Protein AF-A0A3S5BNM7-F1 (afdb_monomer_lite)

Organism: NCBI:txid117903

Sequence (98 aa):
APNLAFSPLVRSDGPALGIFVHLLYAPLDSVQRGAAGLLHEVTQTREGLDSLVCLSAGAQRRLAELARTARSEAVATYASAVLIRLADWSVTSTANAS

pLDDT: mean 82.17, std 18.37, range [36.69, 97.94]

Foldseek 3Di:
DDDPPDDP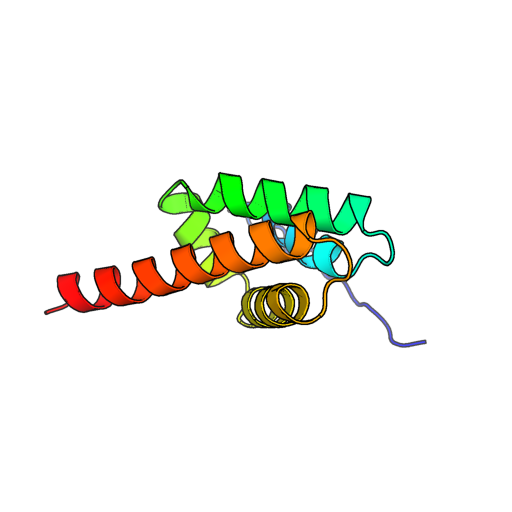PDDPLDPPLVVLLVQCPPPDPVSLLVSLVVLLVLLVDPSSLVVQVPSDPSSLVSLVCQLPPPPDPSSVVSSVSSNVSNVVVVVVVVVVVD

Radius of gyration: 14.01 Å; chains: 1; bounding box: 35×27×46 Å

Secondary structure (DSSP, 8-state):
-----------SS-THHHHHHHHTT-S-HHHHHHHHHHHHHHTTSHHHHHHHHHH-HHHHHHHHHHHHH-SSHHHHHHHHHHHHHHHHHHHHHHHTT-

InterPro domains:
  IPR011989 Armadillo-like helical [G3DSA:1.25.10.10] (3-89)

Structure (mmCIF, N/CA/C/O backbone):
data_AF-A0A3S5BNM7-F1
#
_entry.id   AF-A0A3S5BNM7-F1
#
loop_
_atom_site.group_PDB
_atom_site.id
_atom_site.type_symbol
_atom_site.label_atom_id
_atom_site.label_alt_id
_atom_site.label_comp_id
_atom_site.label_asym_id
_atom_site.label_entity_id
_atom_site.label_seq_id
_atom_site.pdbx_PDB_ins_code
_atom_site.Cartn_x
_atom_site.Cartn_y
_atom_site.Cartn_z
_atom_site.occupancy
_atom_site.B_iso_or_equiv
_atom_site.auth_seq_id
_atom_site.auth_comp_id
_atom_site.auth_asym_id
_atom_site.auth_atom_id
_atom_site.pdbx_PDB_model_num
ATOM 1 N N . ALA A 1 1 ? -2.061 -16.976 -20.082 1.00 36.69 1 ALA A N 1
ATOM 2 C CA . ALA A 1 1 ? -2.122 -15.692 -19.353 1.00 36.69 1 ALA A CA 1
ATOM 3 C C . ALA A 1 1 ? -3.121 -15.843 -18.212 1.00 36.69 1 ALA A C 1
ATOM 5 O O . ALA A 1 1 ? -4.173 -16.420 -18.475 1.00 36.69 1 ALA A O 1
ATOM 6 N N . PRO A 1 2 ? -2.828 -15.431 -16.967 1.00 45.06 2 PRO A N 1
ATOM 7 C CA . PRO A 1 2 ? -3.833 -15.494 -15.918 1.00 45.06 2 PRO A CA 1
ATOM 8 C C . PRO A 1 2 ? -4.855 -14.372 -16.145 1.00 45.06 2 PRO A C 1
ATOM 10 O O . PRO A 1 2 ? -4.492 -13.219 -16.369 1.00 45.06 2 PRO A O 1
ATOM 13 N N . ASN A 1 3 ? -6.133 -14.742 -16.139 1.00 40.91 3 ASN A N 1
ATOM 14 C CA . ASN A 1 3 ? -7.264 -13.829 -16.252 1.00 40.91 3 ASN A CA 1
ATOM 15 C C . ASN A 1 3 ? -7.365 -12.969 -14.987 1.00 40.91 3 ASN A C 1
ATOM 17 O O . ASN A 1 3 ? -7.755 -13.457 -13.928 1.00 40.91 3 ASN A O 1
ATOM 21 N N . LEU A 1 4 ? -7.051 -11.681 -15.112 1.00 45.31 4 LEU A N 1
ATOM 22 C CA . LEU A 1 4 ? -7.393 -10.663 -14.123 1.00 45.31 4 LEU A CA 1
ATOM 23 C C . LEU A 1 4 ? -8.851 -10.249 -14.344 1.00 45.31 4 LEU A C 1
ATOM 25 O O . LEU A 1 4 ? -9.141 -9.242 -14.988 1.00 45.31 4 LEU A O 1
ATOM 29 N N . ALA A 1 5 ? -9.780 -11.068 -13.853 1.00 41.78 5 ALA A N 1
ATOM 30 C CA . ALA A 1 5 ? -11.194 -10.724 -13.825 1.00 41.78 5 ALA A CA 1
ATOM 31 C C . ALA A 1 5 ? -11.427 -9.624 -12.775 1.00 41.78 5 ALA A C 1
ATOM 33 O O . ALA A 1 5 ? -11.726 -9.899 -11.615 1.00 41.78 5 ALA A O 1
ATOM 34 N N . PHE A 1 6 ? -11.266 -8.366 -13.179 1.00 50.69 6 PHE A N 1
ATOM 35 C CA . PHE A 1 6 ? -11.733 -7.222 -12.407 1.00 50.69 6 PHE A CA 1
ATOM 36 C C . PHE A 1 6 ? -13.244 -7.099 -12.600 1.00 50.69 6 PHE A C 1
ATOM 38 O O . PHE A 1 6 ? -13.710 -6.578 -13.609 1.00 50.69 6 PHE A O 1
ATOM 45 N N . SER A 1 7 ? -14.018 -7.606 -11.642 1.00 40.56 7 SER A N 1
ATOM 46 C CA . SER A 1 7 ? -15.432 -7.252 -11.520 1.00 40.56 7 SER A CA 1
ATOM 47 C C . SER A 1 7 ? -15.525 -5.941 -10.731 1.00 40.56 7 SER A C 1
ATOM 49 O O . SER A 1 7 ? -15.159 -5.935 -9.553 1.00 40.56 7 SER A O 1
ATOM 51 N N . PRO A 1 8 ? -15.970 -4.818 -11.327 1.00 44.66 8 PRO A N 1
ATOM 52 C CA . PRO A 1 8 ? -16.090 -3.560 -10.614 1.00 44.66 8 PRO A CA 1
ATOM 53 C C . PRO A 1 8 ? -17.452 -3.535 -9.918 1.00 44.66 8 PRO A C 1
ATOM 55 O O . PRO A 1 8 ? -18.411 -2.944 -10.405 1.00 44.66 8 PRO A O 1
ATOM 58 N N . LEU A 1 9 ? -17.551 -4.176 -8.754 1.00 44.44 9 LEU A N 1
ATOM 59 C CA . LEU A 1 9 ? -18.608 -3.850 -7.798 1.00 44.44 9 LEU A CA 1
ATOM 60 C C . LEU A 1 9 ? -18.238 -2.513 -7.143 1.00 44.44 9 LEU A C 1
ATOM 62 O O . LEU A 1 9 ? -17.700 -2.457 -6.040 1.00 44.44 9 LEU A O 1
ATOM 66 N N . VAL A 1 10 ? -18.484 -1.429 -7.881 1.00 47.88 10 VAL A N 1
ATOM 67 C CA . VAL A 1 10 ? -18.416 -0.048 -7.395 1.00 47.88 10 VAL A CA 1
ATOM 68 C C . VAL A 1 10 ? -19.531 0.124 -6.365 1.00 47.88 10 VAL A C 1
ATOM 70 O O . VAL A 1 10 ? -20.685 0.371 -6.706 1.00 47.88 10 VAL A O 1
ATOM 73 N N . ARG A 1 11 ? -19.193 -0.069 -5.088 1.00 43.56 11 ARG A N 1
ATOM 74 C CA . ARG A 1 11 ? -19.985 0.436 -3.963 1.00 43.56 11 ARG A CA 1
ATOM 75 C C . ARG A 1 11 ? -19.493 1.839 -3.616 1.00 43.56 11 ARG A C 1
ATOM 77 O O . ARG A 1 11 ? -18.315 2.145 -3.780 1.00 43.56 11 ARG A O 1
ATOM 84 N N . SER A 1 12 ? -20.421 2.687 -3.186 1.00 43.09 12 SER A N 1
ATOM 85 C CA . SER A 1 12 ? -20.287 4.144 -3.042 1.00 43.09 12 SER A CA 1
ATOM 86 C C . SER A 1 12 ? -19.362 4.618 -1.901 1.00 43.09 12 SER A C 1
ATOM 88 O O . SER A 1 12 ? -19.459 5.773 -1.501 1.00 43.09 12 SER A O 1
ATOM 90 N N . ASP A 1 13 ? -18.429 3.773 -1.451 1.00 48.34 13 ASP A N 1
ATOM 91 C CA . ASP A 1 13 ? -17.463 4.044 -0.372 1.00 48.34 13 ASP A CA 1
ATOM 92 C C . ASP A 1 13 ? -16.010 4.103 -0.911 1.00 48.34 13 ASP A C 1
ATOM 94 O O . ASP A 1 13 ? -15.036 3.891 -0.196 1.00 48.34 13 ASP A O 1
ATOM 98 N N . GLY A 1 14 ? -15.864 4.404 -2.211 1.00 53.44 14 GLY A N 1
ATOM 99 C CA . GLY A 1 14 ? -14.619 4.871 -2.834 1.00 53.44 14 GLY A CA 1
ATOM 100 C C . GLY A 1 14 ? -13.764 3.813 -3.559 1.00 53.44 14 GLY A C 1
ATOM 101 O O . GLY A 1 14 ? -12.749 3.375 -3.019 1.00 53.44 14 GLY A O 1
ATOM 102 N N . PRO A 1 15 ? -14.032 3.487 -4.844 1.00 62.75 15 PRO A N 1
ATOM 103 C CA . PRO A 1 15 ? -13.176 2.613 -5.671 1.00 62.75 15 PRO A CA 1
ATOM 104 C C . PRO A 1 15 ? -11.743 3.144 -5.895 1.00 62.75 15 PRO A C 1
ATOM 106 O O . PRO A 1 15 ? -10.882 2.424 -6.402 1.00 62.75 15 PRO A O 1
ATOM 109 N N . ALA A 1 16 ? -11.470 4.398 -5.522 1.00 72.25 16 ALA A N 1
ATOM 110 C CA . ALA A 1 16 ? -10.202 5.079 -5.760 1.00 72.25 16 ALA A CA 1
ATOM 111 C C . ALA A 1 16 ? -9.018 4.449 -5.005 1.00 72.25 16 ALA A C 1
ATOM 113 O O . ALA A 1 16 ? -7.942 4.283 -5.580 1.00 72.25 16 ALA A O 1
ATOM 114 N N . LEU A 1 17 ? -9.200 4.039 -3.746 1.00 84.25 17 LEU A N 1
ATOM 115 C CA . LEU A 1 17 ? -8.103 3.468 -2.955 1.00 84.25 17 LEU A CA 1
ATOM 116 C C . LEU A 1 17 ? -7.656 2.098 -3.473 1.00 84.25 17 LEU A C 1
ATOM 118 O O . LEU A 1 17 ? -6.459 1.811 -3.506 1.00 84.25 17 LEU A O 1
ATOM 122 N N . GLY A 1 18 ? -8.597 1.285 -3.959 1.00 86.81 18 GLY A N 1
ATOM 123 C CA . GLY A 1 18 ? -8.285 0.004 -4.595 1.00 86.81 18 GLY A CA 1
ATOM 124 C C . GLY A 1 18 ? -7.384 0.162 -5.825 1.00 86.81 18 GLY A C 1
ATOM 125 O O . GLY A 1 18 ? -6.481 -0.649 -6.036 1.00 86.81 18 GLY A O 1
ATOM 126 N N . ILE A 1 19 ? -7.561 1.243 -6.594 1.00 89.62 19 ILE A N 1
ATOM 127 C CA . ILE A 1 19 ? -6.700 1.560 -7.741 1.00 89.62 19 ILE A C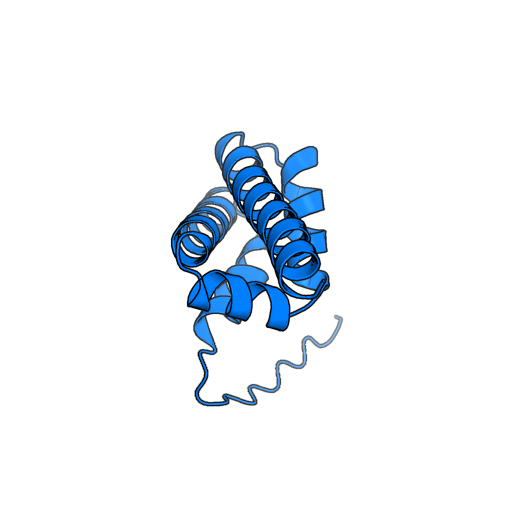A 1
ATOM 128 C C . ILE A 1 19 ? -5.277 1.859 -7.268 1.00 89.62 19 ILE A C 1
ATOM 130 O O . ILE A 1 19 ? -4.330 1.305 -7.822 1.00 89.62 19 ILE A O 1
ATOM 134 N N . PHE A 1 20 ? -5.096 2.666 -6.220 1.00 92.38 20 PHE A N 1
ATOM 135 C CA . PHE A 1 20 ? -3.754 2.956 -5.702 1.00 92.38 20 PHE A CA 1
ATOM 136 C C . PHE A 1 20 ? -3.059 1.707 -5.159 1.00 92.38 20 PHE A C 1
ATOM 138 O O . PHE A 1 20 ? -1.879 1.506 -5.435 1.00 92.38 20 PHE A O 1
ATOM 145 N N . VAL A 1 21 ? -3.787 0.809 -4.488 1.00 91.81 21 VAL A N 1
ATOM 146 C CA . VAL A 1 21 ? -3.248 -0.499 -4.077 1.00 91.81 21 VAL A CA 1
ATOM 147 C C . VAL A 1 21 ? -2.811 -1.326 -5.290 1.00 91.81 21 VAL A C 1
ATOM 149 O O . VAL A 1 21 ? -1.753 -1.954 -5.253 1.00 91.81 21 VAL A O 1
ATOM 152 N N . HIS A 1 22 ? -3.574 -1.308 -6.384 1.00 92.50 22 HIS A N 1
ATOM 153 C CA . HIS A 1 22 ? -3.187 -1.992 -7.617 1.00 92.50 22 HIS A CA 1
ATOM 154 C C . HIS A 1 22 ? -1.927 -1.379 -8.251 1.00 92.50 22 HIS A C 1
ATOM 156 O O . HIS A 1 22 ? -1.027 -2.103 -8.677 1.00 92.50 22 HIS A O 1
ATOM 162 N N . LEU A 1 23 ? -1.808 -0.050 -8.247 1.00 94.81 23 LEU A N 1
ATOM 163 C CA . LEU A 1 23 ? -0.649 0.664 -8.787 1.00 94.81 23 LEU A CA 1
ATOM 164 C C . LEU A 1 23 ? 0.658 0.390 -8.017 1.00 94.81 23 LEU A C 1
ATOM 166 O O . LEU A 1 23 ? 1.735 0.559 -8.587 1.00 94.81 23 LEU A O 1
ATOM 170 N N . LEU A 1 24 ? 0.605 -0.130 -6.784 1.00 94.56 24 LEU A N 1
ATOM 171 C CA . LEU A 1 24 ? 1.795 -0.624 -6.067 1.00 94.56 24 LEU A CA 1
ATOM 172 C C . LEU A 1 24 ? 2.459 -1.838 -6.743 1.00 94.56 24 LEU A C 1
ATOM 174 O O . LEU A 1 24 ? 3.596 -2.186 -6.417 1.00 94.56 24 LEU A O 1
ATOM 178 N N . TYR A 1 25 ? 1.769 -2.508 -7.666 1.00 94.31 25 TYR A N 1
ATOM 179 C CA . TYR A 1 25 ? 2.316 -3.605 -8.471 1.00 94.31 25 TYR A CA 1
ATOM 180 C C . TYR A 1 25 ? 2.867 -3.132 -9.822 1.00 94.31 25 TYR A C 1
ATOM 182 O O . TYR A 1 25 ? 3.376 -3.947 -10.591 1.00 94.31 25 TYR A O 1
ATOM 190 N N . ALA A 1 26 ? 2.787 -1.832 -10.129 1.00 94.12 26 ALA A N 1
ATOM 191 C CA . ALA A 1 26 ? 3.307 -1.296 -11.378 1.00 94.12 26 ALA A CA 1
ATOM 192 C C . ALA A 1 26 ? 4.828 -1.523 -11.487 1.00 94.12 26 ALA A C 1
ATOM 194 O O . ALA A 1 26 ? 5.529 -1.418 -10.481 1.00 94.12 26 ALA A O 1
ATOM 195 N N . PRO A 1 27 ? 5.370 -1.782 -12.689 1.00 92.12 27 PRO A N 1
ATOM 196 C CA . PRO A 1 27 ? 6.804 -2.012 -12.871 1.00 92.12 27 PRO A CA 1
ATOM 197 C C . PRO A 1 27 ? 7.648 -0.730 -12.791 1.00 92.12 27 PRO A C 1
ATOM 199 O O . PRO A 1 27 ? 8.872 -0.809 -12.768 1.00 92.12 27 PRO A O 1
ATOM 202 N N . LEU A 1 28 ? 7.013 0.448 -12.775 1.00 94.50 28 LEU A N 1
ATOM 203 C CA . LEU A 1 28 ? 7.693 1.737 -12.688 1.00 94.50 28 LEU A CA 1
ATOM 204 C C . LEU A 1 28 ? 7.718 2.247 -11.242 1.00 94.50 28 LEU A C 1
ATOM 206 O O . LEU A 1 28 ? 6.664 2.511 -10.658 1.00 94.50 28 LEU A O 1
ATOM 210 N N . ASP A 1 29 ? 8.918 2.514 -10.724 1.00 94.44 29 ASP A N 1
ATOM 211 C CA . ASP A 1 29 ? 9.131 3.094 -9.389 1.00 94.44 29 ASP A CA 1
ATOM 212 C C . ASP A 1 29 ? 8.400 4.432 -9.204 1.00 94.44 29 ASP A C 1
ATOM 214 O O . ASP A 1 29 ? 7.892 4.721 -8.125 1.00 94.44 29 ASP A O 1
ATOM 218 N N . SER A 1 30 ? 8.294 5.253 -10.254 1.00 95.31 30 SER A N 1
ATOM 219 C CA . SER A 1 30 ? 7.570 6.529 -10.196 1.00 95.31 30 SER A CA 1
ATOM 220 C C . SER A 1 30 ? 6.076 6.345 -9.918 1.00 95.31 30 SER A C 1
ATOM 222 O O . SER A 1 30 ? 5.501 7.122 -9.154 1.00 95.31 30 SER A O 1
ATOM 224 N N . VAL A 1 31 ? 5.467 5.302 -10.491 1.00 96.38 31 VAL A N 1
ATOM 225 C CA . VAL A 1 31 ? 4.055 4.956 -10.291 1.00 96.38 31 VAL A CA 1
ATOM 226 C C . VAL A 1 31 ? 3.849 4.382 -8.895 1.00 96.38 31 VAL A C 1
ATOM 228 O O . VAL A 1 31 ? 2.964 4.844 -8.177 1.00 96.38 31 VAL A O 1
ATOM 231 N N . GLN A 1 32 ? 4.706 3.447 -8.472 1.00 96.38 32 GLN A N 1
ATOM 232 C CA . GLN A 1 32 ? 4.665 2.907 -7.111 1.00 96.38 32 GLN A CA 1
ATOM 233 C C . GLN A 1 32 ? 4.841 4.011 -6.064 1.00 96.38 32 GLN A C 1
ATOM 235 O O . GLN A 1 32 ? 4.112 4.040 -5.078 1.00 96.38 32 GLN A O 1
ATOM 240 N N . ARG A 1 33 ? 5.760 4.957 -6.296 1.00 96.62 33 ARG A N 1
ATOM 241 C CA . ARG A 1 33 ? 6.004 6.099 -5.406 1.00 96.62 33 ARG A CA 1
ATOM 242 C C . ARG A 1 33 ? 4.785 7.005 -5.309 1.00 96.62 33 ARG A C 1
ATOM 244 O O . ARG A 1 33 ? 4.405 7.372 -4.204 1.00 96.62 33 ARG A O 1
ATOM 251 N N . GLY A 1 34 ? 4.173 7.353 -6.443 1.00 96.75 34 GLY A N 1
ATOM 252 C CA . GLY A 1 34 ? 2.957 8.167 -6.462 1.00 96.75 34 GLY A CA 1
ATOM 253 C C . GLY A 1 34 ? 1.804 7.492 -5.717 1.00 96.75 34 GLY A C 1
ATOM 254 O O . GLY A 1 34 ? 1.156 8.120 -4.885 1.00 96.75 34 GLY A O 1
ATOM 255 N N . ALA A 1 35 ? 1.599 6.195 -5.953 1.00 95.69 35 ALA A N 1
ATOM 256 C CA . ALA A 1 35 ? 0.569 5.419 -5.274 1.00 95.69 35 ALA A CA 1
ATOM 257 C C . ALA A 1 35 ? 0.827 5.294 -3.763 1.00 95.69 35 ALA A C 1
ATOM 259 O O . ALA A 1 35 ? -0.068 5.562 -2.967 1.00 95.69 35 ALA A O 1
ATOM 260 N N . ALA A 1 36 ? 2.050 4.945 -3.355 1.00 95.69 36 ALA A N 1
ATOM 261 C CA . ALA A 1 36 ? 2.420 4.828 -1.946 1.00 95.69 36 ALA A CA 1
ATOM 262 C C . ALA A 1 36 ? 2.325 6.175 -1.210 1.00 95.69 36 ALA A C 1
ATOM 264 O O . ALA A 1 36 ? 1.849 6.214 -0.079 1.00 95.69 36 ALA A O 1
ATOM 265 N N . GLY A 1 37 ? 2.717 7.276 -1.859 1.00 96.50 37 GLY A N 1
ATOM 266 C CA . GLY A 1 37 ? 2.592 8.624 -1.305 1.00 96.50 37 GLY A CA 1
ATOM 267 C C . GLY A 1 37 ? 1.138 9.051 -1.097 1.00 96.50 37 GLY A C 1
ATOM 268 O O . GLY A 1 37 ? 0.798 9.559 -0.034 1.00 96.50 37 GLY A O 1
ATOM 269 N N . LEU A 1 38 ? 0.252 8.783 -2.062 1.00 95.38 38 LEU A N 1
ATOM 270 C CA . LEU A 1 38 ? -1.178 9.068 -1.901 1.00 95.38 38 LEU A CA 1
ATOM 271 C C . LEU A 1 38 ? -1.820 8.204 -0.812 1.00 95.38 38 LEU A C 1
ATOM 273 O O . LEU A 1 38 ? -2.612 8.711 -0.024 1.00 95.38 38 LEU A O 1
ATOM 277 N N . LEU A 1 39 ? -1.454 6.922 -0.721 1.00 94.25 39 LEU A N 1
ATOM 278 C CA . LEU A 1 39 ? -1.910 6.062 0.375 1.00 94.25 39 LEU A CA 1
ATOM 279 C C . LEU A 1 39 ? -1.420 6.580 1.733 1.00 94.25 39 LEU A C 1
ATOM 281 O O . LEU A 1 39 ? -2.192 6.591 2.688 1.00 94.25 39 LEU A O 1
ATOM 285 N N . HIS A 1 40 ? -0.177 7.061 1.817 1.00 95.56 40 HIS A N 1
ATOM 286 C CA . HIS A 1 40 ? 0.344 7.688 3.029 1.00 95.56 40 HIS A CA 1
ATOM 287 C C . HIS A 1 40 ? -0.484 8.907 3.447 1.00 95.56 40 HIS A C 1
ATOM 289 O O . HIS A 1 40 ? -0.883 8.985 4.611 1.00 95.56 40 HIS A O 1
ATOM 295 N N . GLU A 1 41 ? -0.806 9.795 2.507 1.00 95.44 41 GLU A N 1
ATOM 296 C CA . GLU A 1 41 ? -1.632 10.976 2.771 1.00 95.44 41 GLU A CA 1
ATOM 297 C C . GLU A 1 41 ? -3.046 10.593 3.237 1.00 95.44 41 GLU A C 1
ATOM 299 O O . GLU A 1 41 ? -3.529 11.075 4.259 1.00 95.44 41 GLU A O 1
ATOM 304 N N . VAL A 1 42 ? -3.689 9.637 2.560 1.00 92.06 42 VAL A N 1
ATOM 305 C CA . VAL A 1 42 ? -5.027 9.144 2.931 1.00 92.06 42 VAL A CA 1
ATOM 306 C C . VAL A 1 42 ? -5.048 8.621 4.371 1.00 92.06 42 VAL A C 1
ATOM 308 O O . VAL A 1 42 ? -5.960 8.938 5.138 1.00 92.06 42 VAL A O 1
ATOM 311 N N . THR A 1 43 ? -4.020 7.864 4.765 1.00 93.12 43 THR A N 1
ATOM 312 C CA . THR A 1 43 ? -3.910 7.283 6.115 1.00 93.12 43 THR A CA 1
ATOM 313 C C . THR A 1 43 ? -3.623 8.295 7.226 1.00 93.12 43 THR A C 1
ATOM 315 O O . THR A 1 43 ? -3.650 7.934 8.408 1.00 93.12 43 THR A O 1
ATOM 318 N N . GLN A 1 44 ? -3.371 9.565 6.892 1.00 93.25 44 GLN A N 1
ATOM 319 C CA . GLN A 1 44 ? -3.287 10.618 7.906 1.00 93.25 44 GLN A CA 1
ATOM 320 C C . GLN A 1 44 ? -4.650 10.858 8.563 1.00 93.25 44 GLN A C 1
ATOM 322 O O . GLN A 1 44 ? -4.715 11.147 9.760 1.00 93.25 44 GLN A O 1
ATOM 327 N N . THR A 1 45 ? -5.737 10.644 7.818 1.00 90.44 45 THR A N 1
ATOM 328 C CA . THR A 1 45 ? -7.113 10.740 8.317 1.00 90.44 45 THR A CA 1
ATOM 329 C C . THR A 1 45 ? -7.601 9.409 8.892 1.00 90.44 45 THR A C 1
ATOM 331 O O . THR A 1 45 ? -7.231 8.339 8.408 1.00 90.44 45 THR A O 1
ATOM 334 N N . ARG A 1 46 ? -8.467 9.457 9.916 1.00 85.44 46 ARG A N 1
ATOM 335 C CA . ARG A 1 46 ? -9.049 8.244 10.519 1.00 85.44 46 ARG A CA 1
ATOM 336 C C . ARG A 1 46 ? -9.901 7.463 9.516 1.00 85.44 46 ARG A C 1
ATOM 338 O O . ARG A 1 46 ? -9.726 6.262 9.391 1.00 85.44 46 ARG A O 1
ATOM 345 N N . GLU A 1 47 ? -10.757 8.155 8.771 1.00 87.12 47 GLU A N 1
ATOM 346 C CA . GLU A 1 47 ? -11.621 7.546 7.753 1.00 87.12 47 GLU A CA 1
ATOM 347 C C . GLU A 1 47 ? -10.812 6.877 6.633 1.00 87.12 47 GLU A C 1
ATOM 349 O O . GLU A 1 47 ? -11.102 5.748 6.240 1.00 87.12 47 GLU A O 1
ATOM 354 N N . GLY A 1 48 ? -9.752 7.532 6.151 1.00 87.38 48 GLY A N 1
ATOM 355 C CA . GLY A 1 48 ? -8.869 6.955 5.140 1.00 87.38 48 GLY A CA 1
ATOM 356 C C . GLY A 1 48 ? -8.086 5.745 5.652 1.00 87.38 48 GLY A C 1
ATOM 357 O O . GLY A 1 48 ? -7.884 4.779 4.915 1.00 87.38 48 GLY A O 1
ATOM 358 N N . LEU A 1 49 ? -7.687 5.767 6.924 1.00 88.69 49 LEU A N 1
ATOM 359 C CA . LEU A 1 49 ? -7.034 4.641 7.582 1.00 88.69 49 LEU A CA 1
ATOM 360 C C . LEU A 1 49 ? -7.986 3.449 7.748 1.00 88.69 49 LEU A C 1
ATOM 362 O O . LEU A 1 49 ? -7.638 2.345 7.333 1.00 88.69 49 LEU A O 1
ATOM 366 N N . ASP A 1 50 ? -9.201 3.685 8.250 1.00 87.12 50 ASP A N 1
ATOM 367 C CA . ASP A 1 50 ? -10.261 2.675 8.370 1.00 87.12 50 ASP A CA 1
ATOM 368 C C . ASP A 1 50 ? -10.605 2.078 6.989 1.00 87.12 50 ASP A C 1
ATOM 370 O O . ASP A 1 50 ? -10.730 0.861 6.829 1.00 87.12 50 ASP A O 1
ATOM 374 N N . SER A 1 51 ? -10.660 2.919 5.952 1.00 86.88 51 SER A N 1
ATOM 375 C CA . SER A 1 51 ? -10.887 2.485 4.569 1.00 86.88 51 SER A CA 1
ATOM 376 C C . SER A 1 51 ? -9.764 1.583 4.051 1.00 86.88 51 SER A C 1
ATOM 378 O O . SER A 1 51 ? -10.030 0.562 3.413 1.00 86.88 51 SER A O 1
ATOM 380 N N . LEU A 1 52 ? -8.499 1.915 4.339 1.00 86.75 52 LEU A N 1
ATOM 381 C CA . LEU A 1 52 ? -7.359 1.099 3.919 1.00 86.75 52 LEU A CA 1
ATOM 382 C C . LEU A 1 52 ? -7.317 -0.256 4.639 1.00 86.75 52 LEU A C 1
ATOM 384 O O . LEU A 1 52 ? -7.006 -1.267 4.003 1.00 86.75 52 LEU A O 1
ATOM 388 N N . VAL A 1 53 ? -7.678 -0.293 5.925 1.00 85.12 53 VAL A N 1
ATOM 389 C CA . VAL A 1 53 ? -7.819 -1.536 6.704 1.00 85.12 53 VAL A CA 1
ATOM 390 C C . VAL A 1 53 ? -8.861 -2.465 6.066 1.00 85.12 53 VAL A C 1
ATOM 392 O O . VAL A 1 53 ? -8.624 -3.668 5.946 1.00 85.12 53 VAL A O 1
ATOM 395 N N . CYS A 1 54 ? -9.980 -1.916 5.585 1.00 82.62 54 CYS A N 1
ATOM 396 C CA . CYS A 1 54 ? -11.071 -2.685 4.979 1.00 82.62 54 CYS A CA 1
ATOM 397 C C . CYS A 1 54 ? -10.772 -3.243 3.572 1.00 82.62 54 CYS A C 1
ATOM 399 O O . CYS A 1 54 ? -11.422 -4.199 3.149 1.00 82.62 54 CYS A O 1
ATOM 401 N N . LEU A 1 55 ? -9.813 -2.682 2.822 1.00 74.81 55 LEU A N 1
ATOM 402 C CA . LEU A 1 55 ? -9.617 -3.018 1.401 1.00 74.81 55 LEU A CA 1
ATOM 403 C C . LEU A 1 55 ? -9.018 -4.402 1.138 1.00 74.81 55 LEU A C 1
ATOM 405 O O . LEU A 1 55 ? -9.338 -5.000 0.113 1.00 74.81 55 LEU A O 1
ATOM 409 N N . SER A 1 56 ? -8.111 -4.885 1.993 1.00 69.69 56 SER A N 1
ATOM 410 C CA . SER A 1 56 ? -7.677 -6.293 2.113 1.00 69.69 56 SER A CA 1
ATOM 411 C C . SER A 1 56 ? -6.304 -6.402 2.781 1.00 69.69 56 SER A C 1
ATOM 413 O O . SER A 1 56 ? -5.413 -5.577 2.574 1.00 69.69 56 SER A O 1
ATOM 415 N N . ALA A 1 57 ? -6.053 -7.545 3.428 1.00 77.12 57 ALA A N 1
ATOM 416 C CA . ALA A 1 57 ? -4.712 -7.951 3.867 1.00 77.12 57 ALA A CA 1
ATOM 417 C C . ALA A 1 57 ? -3.669 -7.995 2.721 1.00 77.12 57 ALA A C 1
ATOM 419 O O . ALA A 1 57 ? -2.462 -7.977 2.967 1.00 77.12 57 ALA A O 1
ATOM 420 N N . GLY A 1 58 ? -4.114 -8.050 1.457 1.00 79.12 58 GLY A N 1
ATOM 421 C CA . GLY A 1 58 ? -3.245 -7.995 0.281 1.00 79.12 58 GLY A CA 1
ATOM 422 C C . GLY A 1 58 ? -2.531 -6.651 0.120 1.00 79.12 58 GLY A C 1
ATOM 423 O O . GLY A 1 58 ? -1.361 -6.636 -0.266 1.00 79.12 58 GLY A O 1
ATOM 424 N N . ALA A 1 59 ? -3.186 -5.541 0.476 1.00 85.81 59 ALA A N 1
ATOM 425 C CA . ALA A 1 59 ? -2.581 -4.209 0.445 1.00 85.81 59 ALA A CA 1
ATOM 426 C C . ALA A 1 59 ? -1.426 -4.105 1.450 1.00 85.81 59 ALA A C 1
ATOM 428 O O . ALA A 1 59 ? -0.305 -3.746 1.086 1.00 85.81 59 ALA A O 1
ATOM 429 N N . GLN A 1 60 ? -1.672 -4.520 2.696 1.00 90.19 60 GLN A N 1
ATOM 430 C CA . GLN A 1 60 ? -0.663 -4.520 3.754 1.00 90.19 60 GLN A CA 1
ATOM 431 C C . GLN A 1 60 ? 0.526 -5.423 3.407 1.00 90.19 60 GLN A C 1
ATOM 433 O O . GLN A 1 60 ? 1.677 -5.032 3.592 1.00 90.19 60 GLN A O 1
ATOM 438 N N . ARG A 1 61 ? 0.270 -6.607 2.832 1.00 91.69 61 ARG A N 1
ATOM 439 C CA . ARG A 1 61 ? 1.336 -7.507 2.370 1.00 91.69 61 ARG A CA 1
ATOM 440 C C . ARG A 1 61 ? 2.212 -6.851 1.305 1.00 91.69 61 ARG A C 1
ATOM 442 O O . ARG A 1 61 ? 3.433 -6.951 1.387 1.00 91.69 61 ARG A O 1
ATOM 449 N N . ARG A 1 62 ? 1.603 -6.173 0.327 1.00 93.62 62 ARG A N 1
ATOM 450 C CA . ARG A 1 62 ? 2.351 -5.510 -0.746 1.00 93.62 62 ARG A CA 1
ATOM 451 C C . ARG A 1 62 ? 3.203 -4.358 -0.223 1.00 93.62 62 ARG A C 1
ATOM 453 O O . ARG A 1 62 ? 4.359 -4.231 -0.614 1.00 93.62 62 ARG A O 1
ATOM 460 N N . LEU A 1 63 ? 2.659 -3.558 0.690 1.00 95.38 63 LEU A N 1
ATOM 461 C CA . LEU A 1 63 ? 3.407 -2.496 1.363 1.00 95.38 63 LEU A CA 1
ATOM 462 C C . LEU A 1 63 ? 4.585 -3.068 2.167 1.00 95.38 63 LEU A C 1
ATOM 464 O O . LEU A 1 63 ? 5.688 -2.541 2.082 1.00 95.38 63 LEU A O 1
ATOM 468 N N . ALA A 1 64 ? 4.394 -4.182 2.882 1.00 96.00 64 ALA A N 1
ATOM 469 C CA . ALA A 1 64 ? 5.459 -4.842 3.648 1.00 96.00 64 ALA A CA 1
ATOM 470 C C . ALA A 1 64 ? 6.568 -5.438 2.769 1.00 96.00 64 ALA A C 1
ATOM 472 O O . ALA A 1 64 ? 7.723 -5.542 3.186 1.00 96.00 64 ALA A 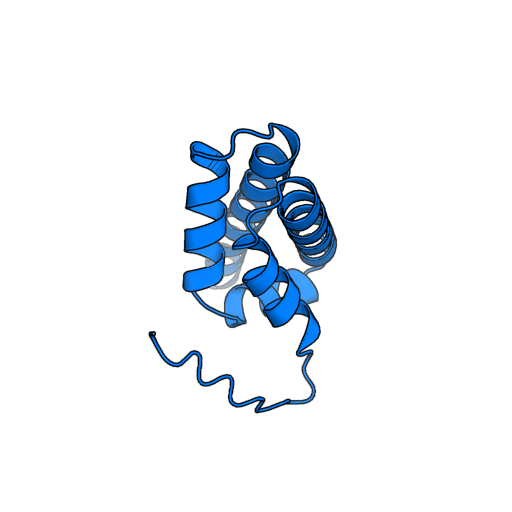O 1
ATOM 473 N N . GLU A 1 65 ? 6.232 -5.849 1.550 1.00 96.12 65 GLU A N 1
ATOM 474 C CA . GLU A 1 65 ? 7.217 -6.239 0.549 1.00 96.12 65 GLU A CA 1
ATOM 475 C C . GLU A 1 65 ? 8.012 -5.019 0.071 1.00 96.12 65 GLU A C 1
ATOM 477 O O . GLU A 1 65 ? 9.233 -5.000 0.216 1.00 96.12 65 GLU A O 1
ATOM 482 N N . LEU A 1 66 ? 7.324 -3.968 -0.393 1.00 96.50 66 LEU A N 1
ATOM 483 C CA . LEU A 1 66 ? 7.945 -2.732 -0.877 1.00 96.50 66 LEU A CA 1
ATOM 484 C C . LEU A 1 66 ? 8.851 -2.072 0.167 1.00 96.50 66 LEU A C 1
ATOM 486 O O . LEU A 1 66 ? 9.953 -1.655 -0.171 1.00 96.50 66 LEU A O 1
ATOM 490 N N . ALA A 1 67 ? 8.436 -2.041 1.432 1.00 97.25 67 ALA A N 1
ATOM 491 C CA . ALA A 1 67 ? 9.233 -1.500 2.531 1.00 97.25 67 ALA A CA 1
ATOM 492 C C . ALA A 1 67 ? 10.610 -2.175 2.674 1.00 97.25 67 ALA A C 1
ATOM 494 O O . ALA A 1 67 ? 11.558 -1.545 3.129 1.00 97.25 67 ALA A O 1
ATOM 495 N N . ARG A 1 68 ? 10.735 -3.451 2.283 1.00 95.94 68 ARG A N 1
ATOM 496 C CA . ARG A 1 68 ? 11.984 -4.218 2.403 1.00 95.94 68 ARG A CA 1
ATOM 497 C C . ARG A 1 68 ? 12.755 -4.348 1.099 1.00 95.94 68 ARG A C 1
ATOM 499 O O . ARG A 1 68 ? 13.973 -4.471 1.137 1.00 95.94 68 ARG A O 1
ATOM 506 N N . THR A 1 69 ? 12.059 -4.437 -0.032 1.00 94.62 69 THR A N 1
ATOM 507 C CA . THR A 1 69 ? 12.668 -4.850 -1.305 1.00 94.62 69 THR A CA 1
ATOM 508 C C . THR A 1 69 ? 12.645 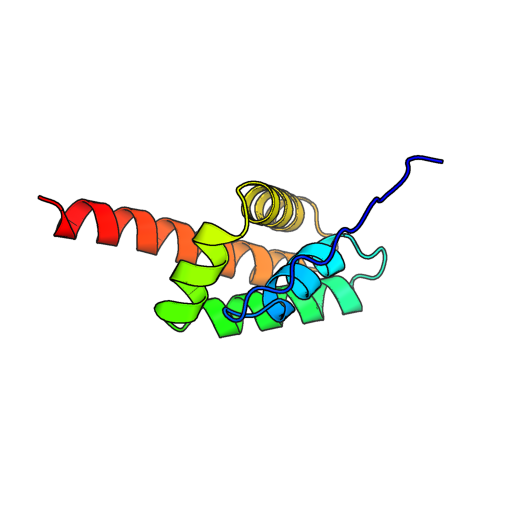-3.769 -2.376 1.00 94.62 69 THR A C 1
ATOM 510 O O . THR A 1 69 ? 13.219 -3.985 -3.444 1.00 94.62 69 THR A O 1
ATOM 513 N N . ALA A 1 70 ? 11.984 -2.628 -2.147 1.00 94.44 70 ALA A N 1
ATOM 514 C CA . ALA A 1 70 ? 11.990 -1.547 -3.123 1.00 94.44 70 ALA A CA 1
ATOM 515 C C . ALA A 1 70 ? 13.407 -0.990 -3.296 1.00 94.44 70 ALA A C 1
ATOM 517 O O . ALA A 1 70 ? 14.109 -0.701 -2.329 1.00 94.44 70 ALA A O 1
ATOM 518 N N . ARG A 1 71 ? 13.815 -0.808 -4.555 1.00 92.94 71 ARG A N 1
ATOM 519 C CA . ARG A 1 71 ? 15.083 -0.152 -4.898 1.00 92.94 71 ARG A CA 1
ATOM 520 C C . ARG A 1 71 ? 15.017 1.354 -4.642 1.00 92.94 71 ARG A C 1
ATOM 522 O O . ARG A 1 71 ? 16.014 1.962 -4.271 1.00 92.94 71 ARG A O 1
ATOM 529 N N . SER A 1 72 ? 13.848 1.949 -4.871 1.00 95.12 72 SER A N 1
ATOM 530 C CA . SER A 1 72 ? 13.601 3.360 -4.601 1.00 95.12 72 SER A CA 1
ATOM 531 C C . SER A 1 72 ? 13.399 3.591 -3.106 1.00 95.12 72 SER A C 1
ATOM 533 O O . SER A 1 72 ? 12.404 3.146 -2.531 1.00 95.12 72 SER A O 1
ATOM 535 N N . GLU A 1 73 ? 14.306 4.359 -2.503 1.00 96.50 73 GLU A N 1
ATOM 536 C CA . GLU A 1 73 ? 14.214 4.781 -1.102 1.00 96.50 73 GLU A CA 1
ATOM 537 C C . GLU A 1 73 ? 12.882 5.485 -0.809 1.00 96.50 73 GLU A C 1
ATOM 539 O O . GLU A 1 73 ? 12.230 5.199 0.189 1.00 96.50 73 GLU A O 1
ATOM 544 N N . ALA A 1 74 ? 12.408 6.334 -1.725 1.00 95.88 74 ALA A N 1
ATOM 545 C CA . ALA A 1 74 ? 11.132 7.023 -1.562 1.00 95.88 74 ALA A CA 1
ATOM 546 C C . ALA A 1 74 ? 9.941 6.049 -1.476 1.00 95.88 74 ALA A C 1
ATOM 548 O O . ALA A 1 74 ? 9.042 6.248 -0.660 1.00 95.88 74 ALA A O 1
ATOM 549 N N . VAL A 1 75 ? 9.930 4.986 -2.291 1.00 97.62 75 VAL A N 1
ATOM 550 C CA . VAL A 1 75 ? 8.880 3.953 -2.236 1.00 97.62 75 VAL A CA 1
ATOM 551 C C . VAL A 1 75 ? 8.940 3.203 -0.906 1.00 97.62 75 VAL A C 1
ATOM 553 O O . VAL A 1 75 ? 7.904 3.027 -0.264 1.00 97.62 75 VAL A O 1
ATOM 556 N N . ALA A 1 76 ? 10.139 2.803 -0.471 1.00 97.75 76 ALA A N 1
ATOM 557 C CA . ALA A 1 76 ? 10.335 2.100 0.795 1.00 97.75 76 ALA A CA 1
ATOM 558 C C . ALA A 1 76 ? 9.890 2.949 2.000 1.00 97.75 76 ALA A C 1
ATOM 560 O O . ALA A 1 76 ? 9.201 2.445 2.891 1.00 97.75 76 ALA A O 1
ATOM 561 N N . THR A 1 77 ? 10.217 4.245 1.996 1.00 97.81 77 THR A N 1
ATOM 562 C CA . THR A 1 77 ? 9.844 5.197 3.050 1.00 97.81 77 THR A CA 1
ATOM 563 C C . THR A 1 77 ? 8.332 5.369 3.148 1.00 97.81 77 THR A C 1
ATOM 565 O O . THR A 1 77 ? 7.775 5.201 4.233 1.00 97.81 77 THR A O 1
ATOM 568 N N . TYR A 1 78 ? 7.634 5.621 2.033 1.00 97.94 78 TYR A N 1
ATOM 569 C CA . TYR A 1 78 ? 6.172 5.743 2.060 1.00 97.94 78 TYR A CA 1
ATOM 570 C C . TYR A 1 78 ? 5.486 4.440 2.473 1.00 97.94 78 TYR A C 1
ATOM 572 O O . TYR A 1 78 ? 4.560 4.463 3.283 1.00 97.94 78 TYR A O 1
ATOM 580 N N . ALA A 1 79 ? 5.957 3.296 1.967 1.00 97.06 79 ALA A N 1
ATOM 581 C CA . ALA A 1 79 ? 5.396 2.002 2.335 1.00 97.06 79 ALA A CA 1
ATOM 582 C C . ALA A 1 79 ? 5.551 1.726 3.839 1.00 97.06 79 ALA A C 1
ATOM 584 O O . ALA A 1 79 ? 4.592 1.321 4.497 1.00 97.06 79 ALA A O 1
ATOM 585 N N . SER A 1 80 ? 6.728 2.017 4.397 1.00 97.56 80 SER A N 1
ATOM 586 C CA . SER A 1 80 ? 6.995 1.886 5.832 1.00 97.56 80 SER A CA 1
ATOM 587 C C . SER A 1 80 ? 6.119 2.824 6.661 1.00 97.56 80 SER A C 1
ATOM 589 O O . SER A 1 80 ? 5.533 2.393 7.651 1.00 97.56 80 SER A O 1
ATOM 591 N N . ALA A 1 81 ? 5.962 4.080 6.238 1.00 96.81 81 ALA A N 1
ATOM 592 C CA . ALA A 1 81 ? 5.144 5.061 6.946 1.00 96.81 81 ALA A CA 1
ATOM 593 C C . ALA A 1 81 ? 3.663 4.645 7.018 1.00 96.81 81 ALA A C 1
ATOM 595 O O . ALA A 1 81 ? 3.040 4.754 8.074 1.00 96.81 81 ALA A O 1
ATOM 596 N N . VAL A 1 82 ? 3.111 4.103 5.927 1.00 95.50 82 VAL A N 1
ATOM 597 C CA . VAL A 1 82 ? 1.746 3.546 5.911 1.00 95.50 82 VAL A CA 1
AT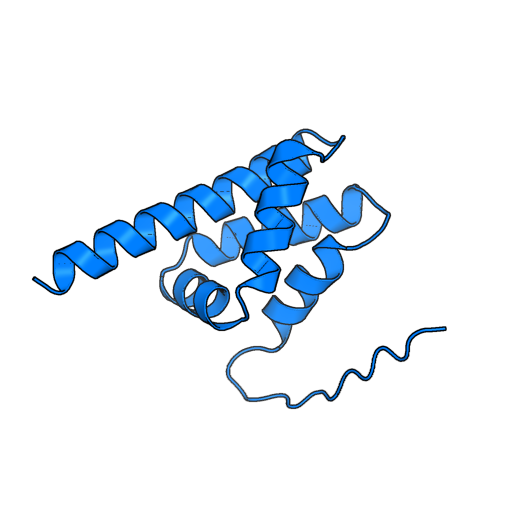OM 598 C C . VAL A 1 82 ? 1.616 2.361 6.874 1.00 95.50 82 VAL A C 1
ATOM 600 O O . VAL A 1 82 ? 0.650 2.284 7.629 1.00 95.50 82 VAL A O 1
ATOM 603 N N . LEU A 1 83 ? 2.586 1.441 6.886 1.00 95.12 83 LEU A N 1
ATOM 604 C CA . LEU A 1 83 ? 2.559 0.276 7.781 1.00 95.12 83 LEU A CA 1
ATOM 605 C C . LEU A 1 83 ? 2.639 0.668 9.257 1.00 95.12 83 LEU A C 1
ATOM 607 O O . LEU A 1 83 ? 1.914 0.101 10.069 1.00 95.12 83 LEU A O 1
ATOM 611 N N . ILE A 1 84 ? 3.486 1.643 9.596 1.00 94.69 84 ILE A N 1
ATOM 612 C CA . ILE A 1 84 ? 3.586 2.186 10.957 1.00 94.69 84 ILE A CA 1
ATOM 613 C C . ILE A 1 84 ? 2.235 2.763 11.380 1.00 94.69 84 ILE A C 1
ATOM 615 O O . ILE A 1 84 ? 1.754 2.466 12.470 1.00 94.69 84 ILE A O 1
ATOM 619 N N . ARG A 1 85 ? 1.581 3.522 10.494 1.00 92.56 85 ARG A N 1
ATOM 620 C CA . ARG A 1 85 ? 0.265 4.110 10.762 1.00 92.56 85 ARG A CA 1
ATOM 621 C C . ARG A 1 85 ? -0.820 3.052 10.982 1.00 92.56 85 ARG A C 1
ATOM 623 O O . ARG A 1 85 ? -1.629 3.189 11.895 1.00 92.56 85 ARG A O 1
ATOM 630 N N . LEU A 1 86 ? -0.815 1.981 10.188 1.00 90.62 86 LEU A N 1
ATOM 631 C CA . LEU A 1 86 ? -1.721 0.839 10.363 1.00 90.62 86 LEU A CA 1
ATOM 632 C C . LEU A 1 86 ? -1.471 0.099 11.688 1.00 90.62 86 LEU A C 1
ATOM 634 O O . LEU A 1 86 ? -2.420 -0.282 12.371 1.00 90.62 86 LEU A O 1
ATOM 638 N N . ALA A 1 87 ? -0.205 -0.086 12.071 1.00 89.69 87 ALA A N 1
ATOM 639 C CA . ALA A 1 87 ? 0.153 -0.717 13.338 1.00 89.69 87 ALA A CA 1
ATOM 640 C C . ALA A 1 87 ? -0.312 0.125 14.539 1.00 89.69 87 ALA A C 1
ATOM 642 O O . ALA A 1 87 ? -0.936 -0.411 15.455 1.00 89.69 87 ALA A O 1
ATOM 643 N N . ASP A 1 88 ? -0.092 1.440 14.497 1.00 87.75 88 ASP A N 1
ATOM 644 C CA . ASP A 1 88 ? -0.513 2.389 15.536 1.00 87.75 88 ASP A CA 1
ATOM 645 C C . ASP A 1 88 ? -2.043 2.409 15.732 1.00 87.75 88 ASP A C 1
ATOM 647 O O . ASP A 1 88 ? -2.556 2.420 16.857 1.00 87.75 88 ASP A O 1
ATOM 651 N N . TRP A 1 89 ? -2.796 2.300 14.632 1.00 81.25 89 TRP A N 1
ATOM 652 C CA . TRP A 1 89 ? -4.252 2.165 14.682 1.00 81.25 89 TRP A CA 1
ATOM 653 C C . TRP A 1 89 ? -4.702 0.889 15.387 1.00 81.25 89 TRP A C 1
ATOM 655 O O . TRP A 1 89 ? -5.616 0.943 16.209 1.00 81.25 89 TRP A O 1
ATOM 665 N N . SER A 1 90 ? -4.050 -0.247 15.117 1.00 75.06 90 SER A N 1
ATOM 666 C CA . SER A 1 90 ? -4.413 -1.513 15.764 1.00 75.06 90 SER A CA 1
ATOM 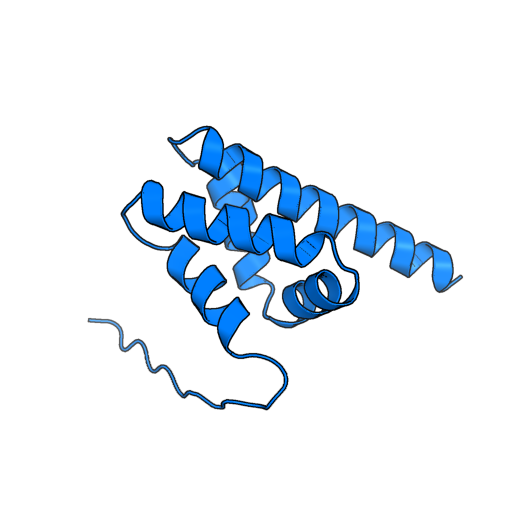667 C C . SER A 1 90 ? -4.233 -1.448 17.285 1.00 75.06 90 SER A C 1
ATOM 669 O O . SER A 1 90 ? -5.122 -1.867 18.026 1.00 75.06 90 SER A O 1
ATOM 671 N N . VAL A 1 91 ? -3.145 -0.823 17.750 1.00 72.75 91 VAL A N 1
ATOM 672 C CA . VAL A 1 91 ? -2.863 -0.618 19.178 1.00 72.75 91 VAL A CA 1
ATOM 673 C C . VAL A 1 91 ? -3.934 0.272 19.810 1.00 72.75 91 VAL A C 1
ATOM 675 O O . VAL A 1 91 ? -4.553 -0.106 20.807 1.00 72.75 91 VAL A O 1
ATOM 678 N N . THR A 1 92 ? -4.228 1.414 19.187 1.00 67.50 92 THR A N 1
ATOM 679 C CA . THR A 1 92 ? -5.233 2.367 19.688 1.00 67.50 92 THR A CA 1
ATOM 680 C C . THR A 1 92 ? -6.648 1.773 19.691 1.00 67.50 92 THR A C 1
ATOM 682 O O . THR A 1 92 ? -7.417 2.000 20.624 1.00 67.50 92 THR A O 1
ATOM 685 N N . SER A 1 93 ? -7.004 0.973 18.679 1.00 68.06 93 SER A N 1
ATOM 686 C CA . SER A 1 93 ? -8.304 0.296 18.616 1.00 68.06 93 SER A CA 1
ATOM 687 C C . SER A 1 93 ? -8.468 -0.750 19.719 1.00 68.06 93 SER A C 1
ATOM 689 O O . SER A 1 93 ? -9.566 -0.885 20.252 1.00 68.06 93 SER A O 1
ATOM 691 N N . THR A 1 94 ? -7.408 -1.483 20.077 1.00 67.62 94 THR A N 1
ATOM 692 C CA . THR A 1 94 ? -7.462 -2.447 21.191 1.00 67.62 94 THR A CA 1
ATOM 693 C C . THR A 1 94 ? -7.526 -1.767 22.560 1.00 67.62 94 THR A C 1
ATOM 695 O O . THR A 1 94 ? -8.254 -2.233 23.433 1.00 67.62 94 THR A O 1
ATOM 698 N N . ALA A 1 95 ? -6.837 -0.633 22.732 1.00 65.56 95 ALA A N 1
ATOM 699 C CA . ALA A 1 95 ? -6.844 0.133 23.977 1.00 65.56 95 ALA A CA 1
ATOM 700 C C . ALA A 1 95 ? -8.213 0.767 24.283 1.00 65.56 95 ALA A C 1
ATOM 702 O O . ALA A 1 95 ? -8.612 0.814 25.438 1.00 65.56 95 ALA A O 1
ATOM 703 N N . ASN A 1 96 ? -8.954 1.206 23.260 1.00 58.88 96 ASN A N 1
ATOM 704 C CA . ASN A 1 96 ? -10.295 1.784 23.426 1.00 58.88 96 ASN A CA 1
ATOM 705 C C . ASN A 1 96 ? -11.422 0.740 23.557 1.00 58.88 96 ASN A C 1
ATOM 707 O O . ASN A 1 96 ? -12.570 1.116 23.782 1.00 58.88 96 ASN A O 1
ATOM 711 N N . ALA A 1 97 ? -11.124 -0.547 23.357 1.00 56.56 97 ALA A N 1
ATOM 712 C CA . ALA A 1 97 ? -12.086 -1.645 23.477 1.00 56.56 97 ALA A CA 1
ATOM 713 C C . ALA A 1 97 ? -12.029 -2.358 24.846 1.00 56.56 97 ALA A C 1
ATOM 715 O O . ALA A 1 97 ? -12.731 -3.352 25.034 1.00 56.56 97 ALA A O 1
ATOM 716 N N . SER A 1 98 ? -11.187 -1.869 25.766 1.00 48.41 98 SER A N 1
ATOM 717 C CA . SER A 1 98 ? -10.979 -2.379 27.132 1.00 48.41 98 SER A CA 1
ATOM 718 C C . SER A 1 98 ? -11.478 -1.370 28.161 1.00 48.41 98 SER A C 1
ATOM 720 O O . SER A 1 98 ? -11.972 -1.815 29.218 1.00 48.41 98 SER A O 1
#